Protein 5LJP (pdb70)

Solvent-accessible surface area: 7491 Å² total; per-residue (Å²): 125,104,0,0,0,0,13,0,25,103,88,25,88,1,44,62,0,0,87,64,0,63,85,56,11,19,92,104,30,1,39,43,39,40,4,51,153,13,112,15,83,40,0,73,108,15,93,52,0,0,0,0,0,9,25,88,104,62,14,92,10,1,73,47,0,84,37,10,59,82,93,0,74,120,5,88,0,102,70,12,38,0,0,1,0,0,7,14,34,12,75,48,116,33,88,38,1,1,2,0,0,2,34,0,13,100,35,0,42,129,73,23,6,133,12,10,0,90,32,45,33,119,54,25,178,45,112,79,8,122,0,57,70,155,48,97,0,0,0,0,0,0,0,52,79,72,30,66,121,72,5,78,103,23,0,102,59,0,1,64,50,0,76,87,72,6,61,99

Foldseek 3Di:
DAEEEEEEDDPCPQVVLVVLLCVLLPVVHYDYHHLLPDDLCVVVVYQEYEYEFEADDQADTRVSVVVRLVCPLVDANANHEYAYEYEAACVVRQAAGAQRRLVVCVSNVVSHYHQDAKAAPPPGHGDHYSQDDPRIGSHHYHYCPPPVVCSNVSSNVRSVRCCVVVVD

Organism: Nostoc sp. (strain ATCC 29151 / PCC 7119) (NCBI:txid1168)

InterPro domains:
  IPR001226 Flavodoxin, conserved site [PS00201] (7-23)
  IPR008254 Flavodoxin/nitric oxide synthase [PF00258] (7-160)
  IPR008254 Flavodoxin/nitric oxide synthase [PS50902] (5-165)
  IPR010086 Flavodoxin, long chain [PIRSF038996] (3-169)
  IPR010086 Flavodoxin, long chain [TIGR01752] (4-168)
  IPR029039 Flavoprotein-like superfamily [G3DSA:3.40.50.360] (2-170)
  IPR029039 Flavoprotein-like superfamily [SSF52218] (3-167)
  IPR050619 Flavodoxin [PTHR42809] (3-169)

GO terms:
  GO:0005515 protein binding (F, IPI)
  GO:0009055 electron transfer activity (F, IDA)
  GO:0022900 electron transport chain (P, IDA)
  GO:0010181 FMN binding (F, TAS)

Secondary structure (DSSP, 8-state):
--EEEEE--SSSHHHHHHHHHHHHH-TTTEEEEETTT--GGGGGG-SEEEEE--EETTTEEPHHHHHHHTTGGG---TT-EEEEEEE--TTTTTTSTTHHHHHHHHHHHHTTPEE---EE-TT---S--TTBSSSEESSEEE-TTT-GGGHHHHHHHHHHHH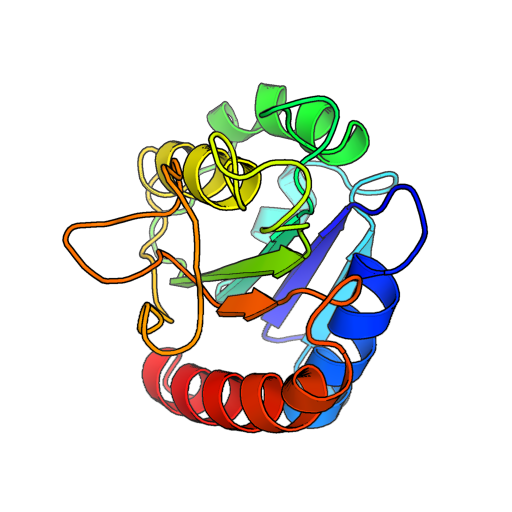HHHTT-

Sequence (168 aa):
KKIGLFYGTQTGKTESVAKIIRDEFGNDVVTLHDVSQAEVTDLNDYQYLIIGCPTWNAGELQSDWEGLYSKLDDVDFNGKLVAYFGTGDQAGYADNFQDAIGILEEKISSQRGGKTVGYWSTDGYKFNDSKALRNGKFVGLVLDEDNQSDLTDDRIKSWVAQLKSEFGL

Radius of gyration: 14.26 Å; Cα contacts (8 Å, |Δi|>4): 367; chains: 1; bounding box: 38×37×31 Å

Structure (mmCIF, N/CA/C/O backbone):
data_5LJP
#
_entry.id   5LJP
#
_cell.length_a   37.919
_cell.length_b   62.911
_cell.length_c   64.650
_cell.angle_alpha   90.00
_cell.angle_beta   90.00
_cell.angle_gamma   90.00
#
_symmetry.space_group_name_H-M   'P 21 21 21'
#
loop_
_entity.id
_entity.type
_entity.pdbx_description
1 polymer Flavodoxin
2 non-polymer 'FLAVIN MONONUCLEOTIDE'
3 water water
#
loop_
_atom_site.group_PDB
_atom_site.id
_atom_site.type_symbol
_atom_site.label_atom_id
_atom_site.label_alt_id
_atom_site.label_comp_id
_atom_site.label_asym_id
_atom_site.label_entity_id
_atom_site.label_seq_id
_atom_site.pdbx_PDB_ins_code
_atom_site.Cartn_x
_atom_site.Cartn_y
_atom_site.Cartn_z
_atom_site.occupancy
_atom_site.B_iso_or_equiv
_atom_site.auth_seq_id
_atom_site.auth_comp_id
_atom_site.auth_asym_id
_atom_site.auth_atom_id
_atom_site.pdbx_PDB_model_num
ATOM 1 N N . LYS A 1 2 ? 8.940 9.009 7.091 1.00 20.88 2 LYS A N 1
ATOM 2 C CA . LYS A 1 2 ? 8.428 8.341 5.848 1.00 16.68 2 LYS A CA 1
ATOM 3 C C . LYS A 1 2 ? 7.326 9.167 5.181 1.00 15.36 2 LYS A C 1
ATOM 4 O O . LYS A 1 2 ? 6.882 10.204 5.717 1.00 16.06 2 LYS A O 1
ATOM 10 N N . LYS A 1 3 ? 6.876 8.736 4.021 1.00 13.92 3 LYS A N 1
ATOM 11 C CA . LYS A 1 3 ? 5.953 9.538 3.272 1.00 14.66 3 LYS A CA 1
ATOM 12 C C . LYS A 1 3 ? 4.555 9.664 3.888 1.00 12.25 3 LYS A C 1
ATOM 13 O O . LYS A 1 3 ? 3.992 10.740 3.831 1.00 13.49 3 LYS A O 1
ATOM 19 N N . ILE A 1 4 ? 4.056 8.578 4.498 1.00 10.98 4 ILE A N 1
ATOM 20 C CA . ILE A 1 4 ? 2.700 8.572 5.064 1.00 10.64 4 ILE A CA 1
ATOM 21 C C . ILE A 1 4 ? 2.796 8.406 6.572 1.00 10.02 4 ILE A C 1
ATOM 22 O O . ILE A 1 4 ? 3.511 7.508 7.041 1.00 10.85 4 ILE A O 1
ATOM 27 N N . GLY A 1 5 ? 2.096 9.244 7.317 1.00 9.00 5 GLY A N 1
ATOM 28 C CA . GLY A 1 5 ? 2.004 9.130 8.759 1.00 9.01 5 GLY A CA 1
ATOM 29 C C . GLY A 1 5 ? 0.656 8.559 9.146 1.00 8.25 5 GLY A C 1
ATOM 30 O O . GLY A 1 5 ? -0.380 9.154 8.800 1.00 8.65 5 GLY A O 1
ATOM 31 N N . LEU A 1 6 ? 0.652 7.410 9.815 1.00 8.03 6 LEU A N 1
ATOM 32 C CA . LEU A 1 6 ? -0.592 6.744 10.241 1.00 7.62 6 LEU A CA 1
ATOM 33 C C . LEU A 1 6 ? -0.711 6.928 11.737 1.00 8.22 6 LEU A C 1
ATOM 34 O O . LEU A 1 6 ? 0.126 6.384 12.502 1.00 8.70 6 LEU A O 1
ATOM 39 N N . PHE A 1 7 ? -1.663 7.738 12.180 1.00 7.88 7 PHE A N 1
ATOM 40 C CA . PHE A 1 7 ? -1.888 8.101 13.585 1.00 7.86 7 PHE A CA 1
ATOM 41 C C . PHE A 1 7 ? -3.117 7.358 14.075 1.00 7.72 7 PHE A C 1
ATOM 42 O O . PHE A 1 7 ? -4.240 7.632 13.593 1.00 8.42 7 PHE A O 1
ATOM 50 N N . TYR A 1 8 ? -2.921 6.421 14.999 1.00 8.18 8 TYR A N 1
ATOM 51 C CA . TYR A 1 8 ? -4.031 5.611 15.473 1.00 8.11 8 TYR A CA 1
ATOM 52 C C . TYR A 1 8 ? -4.177 5.734 16.972 1.00 8.09 8 TYR A C 1
ATOM 53 O O . TYR A 1 8 ? -3.200 5.998 17.694 1.00 9.37 8 TYR A O 1
ATOM 62 N N . GLY A 1 9 ? -5.397 5.498 17.454 1.00 8.50 9 GLY A N 1
ATOM 63 C CA . GLY A 1 9 ? -5.679 5.255 18.856 1.00 8.84 9 GLY A CA 1
ATOM 64 C C . GLY A 1 9 ? -6.295 3.885 19.024 1.00 8.49 9 GLY A C 1
ATOM 65 O O . GLY A 1 9 ? -6.933 3.369 18.116 1.00 8.91 9 GLY A O 1
ATOM 66 N N . THR A 1 10 ? -6.125 3.295 20.210 1.00 8.46 10 THR A N 1
ATOM 67 C CA . THR A 1 10 ? -6.656 1.975 20.460 1.00 9.03 10 THR A CA 1
ATOM 68 C C . THR A 1 10 ? -6.904 1.820 21.950 1.00 8.73 10 THR A C 1
ATOM 69 O O . THR A 1 10 ? -6.075 2.196 22.764 1.00 9.95 10 THR A O 1
ATOM 73 N N . GLN A 1 11 ? -8.020 1.189 22.295 1.00 9.07 11 GLN A N 1
ATOM 74 C CA . GLN A 1 11 ? -8.332 0.799 23.680 1.00 9.61 11 GLN A CA 1
ATOM 75 C C . GLN A 1 11 ? -8.075 -0.648 23.920 1.00 10.25 11 GLN A C 1
ATOM 76 O O . GLN A 1 11 ? -7.511 -1.009 24.989 1.00 12.67 11 GLN A O 1
ATOM 82 N N . THR A 1 12 ? -8.521 -1.522 23.042 1.00 9.91 12 THR A N 1
ATOM 83 C CA . THR A 1 12 ? -8.407 -2.967 23.187 1.00 10.58 12 THR A CA 1
ATOM 84 C C . THR A 1 12 ? -7.523 -3.606 22.122 1.00 10.21 12 THR A C 1
ATOM 85 O O . THR A 1 12 ? -7.549 -4.820 21.978 1.00 11.92 12 THR A O 1
ATOM 89 N N . GLY A 1 13 ? -6.720 -2.816 21.386 1.00 9.96 13 GLY A N 1
ATOM 90 C CA . GLY A 1 13 ? -5.699 -3.307 20.508 1.00 10.14 13 GLY A CA 1
ATOM 91 C C . GLY A 1 13 ? -6.139 -3.577 19.068 1.00 9.86 13 GLY A C 1
ATOM 92 O O . GLY A 1 13 ? -5.281 -3.858 18.217 1.00 11.13 13 GLY A O 1
ATOM 93 N N . LYS A 1 14 ? -7.433 -3.535 18.759 1.00 9.42 14 LYS A N 1
ATOM 94 C CA . LYS A 1 14 ? -7.885 -3.994 17.444 1.00 10.12 14 LYS A CA 1
ATOM 95 C C . LYS A 1 14 ? -7.517 -3.020 16.345 1.00 9.18 14 LYS A C 1
ATOM 96 O O . LYS A 1 14 ? -7.081 -3.429 15.260 1.00 10.18 14 LYS A O 1
ATOM 102 N N . THR A 1 15 ? -7.634 -1.733 16.615 1.00 8.58 15 THR A N 1
ATOM 103 C CA . THR A 1 15 ? -7.282 -0.708 15.613 1.00 8.95 15 THR A CA 1
ATOM 104 C C . THR A 1 15 ? -5.778 -0.727 15.358 1.00 9.47 15 THR A C 1
ATOM 105 O O . THR A 1 15 ? -5.313 -0.490 14.240 1.00 9.66 15 THR A O 1
ATOM 109 N N . GLU A 1 16 ? -4.999 -0.977 16.414 1.00 9.04 16 GLU A N 1
ATOM 110 C CA . GLU A 1 16 ? -3.549 -1.120 16.258 1.00 10.00 16 GLU A CA 1
ATOM 111 C C . GLU A 1 16 ? -3.181 -2.309 15.383 1.00 10.07 16 GLU A C 1
ATOM 112 O O . GLU A 1 16 ? -2.296 -2.208 14.522 1.00 10.37 16 GLU A O 1
ATOM 118 N N . SER A 1 17 ? -3.829 -3.453 15.600 1.00 10.40 17 SER A N 1
ATOM 119 C CA . SER A 1 17 ? -3.549 -4.615 14.787 1.00 11.67 17 SER A CA 1
ATOM 120 C C . SER A 1 17 ? -3.837 -4.334 13.320 1.00 10.96 17 SER A C 1
ATOM 121 O O . SER A 1 17 ? -3.049 -4.675 12.422 1.00 12.10 17 SER A O 1
ATOM 124 N N . VAL A 1 18 ? -4.964 -3.680 13.051 1.00 10.68 18 VAL A N 1
ATOM 125 C CA . VAL A 1 18 ? -5.312 -3.279 11.660 1.00 11.08 18 VAL A CA 1
ATOM 126 C C . VAL A 1 18 ? -4.316 -2.297 11.102 1.00 9.82 18 VAL A C 1
ATOM 127 O O . VAL A 1 18 ? -3.973 -2.413 9.902 1.00 10.33 18 VAL A O 1
ATOM 131 N N . ALA A 1 19 ? -3.842 -1.373 11.915 1.00 9.32 19 ALA A N 1
ATOM 132 C CA . ALA A 1 19 ? -2.876 -0.403 11.438 1.00 9.83 19 ALA A CA 1
ATOM 133 C C . ALA A 1 19 ? -1.618 -1.068 10.940 1.00 9.39 19 ALA A C 1
ATOM 134 O O . ALA A 1 19 ? -1.015 -0.642 9.936 1.00 9.75 19 ALA A O 1
ATOM 136 N N . LYS A 1 20 ? -1.194 -2.159 11.600 1.00 10.00 20 LYS A N 1
ATOM 137 C CA . LYS A 1 20 ? 0.000 -2.892 11.152 1.00 10.59 20 LYS A CA 1
ATOM 138 C C . LYS A 1 20 ? -0.246 -3.630 9.837 1.00 11.10 20 LYS A C 1
ATOM 139 O O . LYS A 1 20 ? 0.680 -3.693 8.977 1.00 11.93 20 LYS A O 1
ATOM 145 N N . ILE A 1 21 ? -1.446 -4.132 9.629 1.00 11.08 21 ILE A N 1
ATOM 146 C CA . ILE A 1 21 ? -1.780 -4.749 8.365 1.00 12.24 21 ILE A CA 1
ATOM 147 C C . ILE A 1 21 ? -1.796 -3.708 7.248 1.00 10.84 21 ILE A C 1
ATOM 148 O O . ILE A 1 21 ? -1.276 -3.953 6.136 1.00 11.84 21 ILE A O 1
ATOM 153 N N . ILE A 1 22 ? -2.374 -2.534 7.496 1.00 10.29 22 ILE A N 1
ATOM 154 C CA . ILE A 1 22 ? -2.356 -1.454 6.527 1.00 10.01 22 ILE A CA 1
ATOM 155 C C . ILE A 1 22 ? -0.921 -1.046 6.198 1.00 10.16 22 ILE A C 1
ATOM 156 O O . ILE A 1 22 ? -0.572 -0.924 4.994 1.00 10.81 22 ILE A O 1
ATOM 161 N N . ARG A 1 23 ? -0.094 -0.855 7.206 1.00 9.96 23 ARG A N 1
ATOM 162 C CA . ARG A 1 23 ? 1.311 -0.561 6.993 1.00 10.60 23 ARG A CA 1
ATOM 163 C C . ARG A 1 23 ? 1.953 -1.563 6.062 1.00 11.32 23 ARG A C 1
ATOM 164 O O . ARG A 1 23 ? 2.664 -1.185 5.114 1.00 12.47 23 ARG A O 1
ATOM 172 N N . ASP A 1 24 ? 1.779 -2.834 6.327 1.00 11.59 24 ASP A N 1
ATOM 173 C CA . ASP A 1 24 ? 2.440 -3.864 5.516 1.00 13.07 24 ASP A CA 1
ATOM 174 C C . ASP A 1 24 ? 1.882 -3.946 4.117 1.00 12.95 24 ASP A C 1
ATOM 175 O O . ASP A 1 24 ? 2.637 -4.288 3.184 1.00 14.36 24 ASP A O 1
ATOM 180 N N . GLU A 1 25 ? 0.615 -3.632 3.914 1.00 12.68 25 GLU A N 1
ATOM 181 C CA . GLU A 1 25 ? 0.028 -3.605 2.580 1.00 13.35 25 GLU A CA 1
ATOM 182 C C . GLU A 1 25 ? 0.556 -2.453 1.758 1.00 12.13 25 GLU A C 1
ATOM 183 O O . GLU A 1 25 ? 0.728 -2.580 0.526 1.00 13.23 25 GLU A O 1
ATOM 189 N N . PHE A 1 26 ? 0.823 -1.301 2.363 1.00 12.57 26 PHE A N 1
ATOM 190 C CA . PHE A 1 26 ? 1.511 -0.224 1.644 1.00 13.17 26 PHE A CA 1
ATOM 191 C C . PHE A 1 26 ? 2.927 -0.609 1.293 1.00 14.68 26 PHE A C 1
ATOM 192 O O . PHE A 1 26 ? 3.420 -0.241 0.236 1.00 17.38 26 PHE A O 1
ATOM 200 N N . GLY A 1 27 ? 3.574 -1.310 2.207 1.00 17.61 27 GLY A N 1
ATOM 201 C CA . GLY A 1 27 ? 4.984 -1.580 2.242 1.00 21.01 27 GLY A CA 1
ATOM 202 C C . GLY A 1 27 ? 5.428 -0.809 3.484 1.00 24.45 27 GLY A C 1
ATOM 203 O O . GLY A 1 27 ? 5.133 0.395 3.613 1.00 26.07 27 GLY A O 1
ATOM 204 N N . ASN A 1 28 ? 6.121 -1.483 4.403 1.00 27.43 28 ASN A N 1
ATOM 205 C CA . ASN A 1 28 ? 6.699 -0.804 5.601 1.00 29.74 28 ASN A CA 1
ATOM 206 C C . ASN A 1 28 ? 7.529 0.453 5.275 1.00 29.18 28 ASN A C 1
ATOM 207 O O . ASN A 1 28 ? 7.480 1.412 6.055 1.00 30.48 28 ASN A O 1
ATOM 212 N N . ASP A 1 29 ? 8.264 0.430 4.142 1.00 27.42 29 ASP A N 1
ATOM 213 C CA . ASP A 1 29 ? 8.999 1.606 3.580 1.00 26.99 29 ASP A CA 1
ATOM 214 C C . ASP A 1 29 ? 8.239 2.951 3.421 1.00 21.92 29 ASP A C 1
ATOM 215 O O . ASP A 1 29 ? 8.856 3.992 3.388 1.00 24.67 29 ASP A O 1
ATOM 220 N N . VAL A 1 30 ? 6.908 2.909 3.303 1.00 15.31 30 VAL A N 1
ATOM 221 C CA . VAL A 1 30 ? 6.084 4.070 2.993 1.00 15.15 30 VAL A CA 1
ATOM 222 C C . VAL A 1 30 ? 5.388 4.676 4.241 1.00 12.48 30 VAL A C 1
ATOM 223 O O . VAL A 1 30 ? 5.152 5.868 4.262 1.00 13.22 30 VAL A O 1
ATOM 227 N N . VAL A 1 31 ? 5.072 3.864 5.248 1.00 12.13 31 VAL A N 1
ATOM 228 C CA . VAL A 1 31 ? 4.218 4.309 6.371 1.00 10.42 31 VAL A CA 1
ATOM 229 C C . VAL A 1 31 ? 4.954 4.268 7.688 1.00 10.75 31 VAL A C 1
ATOM 230 O O . VAL A 1 31 ? 5.568 3.248 8.016 1.00 11.94 31 VAL A O 1
ATOM 234 N N . THR A 1 32 ? 4.860 5.347 8.459 1.00 9.75 32 THR A N 1
ATOM 235 C CA . THR A 1 32 ? 5.289 5.365 9.872 1.00 9.84 32 THR A CA 1
ATOM 236 C C . THR A 1 32 ? 4.038 5.363 10.748 1.00 9.24 32 THR A C 1
ATOM 237 O O . THR A 1 32 ? 3.150 6.231 10.546 1.00 10.05 32 THR A O 1
ATOM 241 N N . LEU A 1 33 ? 3.994 4.473 11.719 1.00 8.92 33 LEU A N 1
ATOM 242 C CA . LEU A 1 33 ? 2.906 4.369 12.678 1.00 9.03 33 LEU A CA 1
ATOM 243 C C . LEU A 1 33 ? 3.166 5.239 13.879 1.00 9.17 33 LEU A C 1
ATOM 244 O O . LEU A 1 33 ? 4.316 5.296 14.400 1.00 10.58 33 LEU A O 1
ATOM 249 N N . HIS A 1 34 ? 2.120 5.870 14.388 1.00 9.06 34 HIS A N 1
ATOM 250 C CA . HIS A 1 34 ? 2.171 6.697 15.606 1.00 9.93 34 HIS A CA 1
ATOM 251 C C . HIS A 1 34 ? 0.957 6.361 16.444 1.00 9.76 34 HIS A C 1
ATOM 252 O O . HIS A 1 34 ? -0.195 6.543 15.987 1.00 10.54 34 HIS A O 1
ATOM 259 N N . ASP A 1 35 ? 1.163 5.876 17.669 1.00 9.96 35 ASP A N 1
ATOM 260 C CA . ASP A 1 35 ? 0.072 5.737 18.636 1.00 10.38 35 ASP A CA 1
ATOM 261 C C . ASP A 1 35 ? -0.172 7.099 19.235 1.00 10.23 35 ASP A C 1
ATOM 262 O O . ASP A 1 35 ? 0.740 7.713 19.841 1.00 11.55 35 ASP A O 1
ATOM 267 N N . VAL A 1 36 ? -1.398 7.605 19.129 1.00 9.73 36 VAL A N 1
ATOM 268 C CA . VAL A 1 36 ? -1.658 8.957 19.578 1.00 10.45 36 VAL A CA 1
ATOM 269 C C . VAL A 1 36 ? -1.600 9.129 21.084 1.00 11.62 36 VAL A C 1
ATOM 270 O O . VAL A 1 36 ? -1.575 10.276 21.543 1.00 13.87 36 VAL A O 1
ATOM 274 N N . SER A 1 37 ? -1.582 8.053 21.843 1.00 10.64 37 SER A N 1
ATOM 275 C CA . SER A 1 37 ? -1.266 8.183 23.283 1.00 12.65 37 SER A CA 1
ATOM 276 C C . SER A 1 37 ? 0.108 8.764 23.546 1.00 13.44 37 SER A C 1
ATOM 277 O O . SER A 1 37 ? 0.349 9.293 24.656 1.00 17.05 37 SER A O 1
ATOM 280 N N . GLN A 1 38 ? 0.986 8.702 22.574 1.00 13.71 38 GLN A N 1
ATOM 281 C CA . GLN A 1 38 ? 2.373 9.186 22.709 1.00 16.84 38 GLN A CA 1
ATOM 282 C C . GLN A 1 38 ? 2.662 10.346 21.785 1.00 17.28 38 GLN A C 1
ATOM 283 O O . GLN A 1 38 ? 3.768 10.909 21.840 1.00 21.51 38 GLN A O 1
ATOM 289 N N . ALA A 1 39 ? 1.711 10.787 20.978 1.00 16.27 39 ALA A N 1
ATOM 290 C CA . ALA A 1 39 ? 1.947 11.834 19.994 1.00 17.42 39 ALA A CA 1
ATOM 291 C C . ALA A 1 39 ? 1.609 13.201 20.528 1.00 20.15 39 ALA A C 1
ATOM 292 O O . ALA A 1 39 ? 0.794 13.386 21.448 1.00 21.70 39 ALA A O 1
ATOM 294 N N . GLU A 1 40 ? 2.246 14.178 19.898 1.00 22.48 40 GLU A N 1
ATOM 295 C CA . GLU A 1 40 ? 1.926 15.574 20.051 1.00 25.06 40 GLU A CA 1
ATOM 296 C C . GLU A 1 40 ? 1.265 15.968 18.756 1.00 23.36 40 GLU A C 1
ATOM 297 O O . GLU A 1 40 ? 1.569 15.436 17.685 1.00 20.13 40 GLU A O 1
ATOM 303 N N . VAL A 1 41 ? 0.391 16.947 18.830 1.00 24.80 41 VAL A N 1
ATOM 304 C CA . VAL A 1 41 ? -0.375 17.343 17.672 1.00 24.59 41 VAL A CA 1
ATOM 305 C C . VAL A 1 41 ? 0.534 17.846 16.526 1.00 23.34 41 VAL A C 1
ATOM 306 O O . VAL A 1 41 ? 0.248 17.643 15.343 1.00 21.34 41 VAL A O 1
ATOM 310 N N . THR A 1 42 ? 1.654 18.455 16.874 1.00 20.54 42 THR A N 1
ATOM 311 C CA . THR A 1 42 ? 2.609 18.923 15.893 1.00 21.80 42 THR A CA 1
ATOM 312 C C . THR A 1 42 ? 3.311 17.815 15.116 1.00 18.84 42 THR A C 1
ATOM 313 O O . THR A 1 42 ? 3.906 18.085 14.073 1.00 19.02 42 THR A O 1
ATOM 317 N N . ASP A 1 43 ? 3.271 16.571 15.604 1.00 16.62 43 ASP A N 1
ATOM 318 C CA . ASP A 1 43 ? 3.791 15.446 14.834 1.00 16.17 43 ASP A CA 1
ATOM 319 C C . ASP A 1 43 ? 3.056 15.280 13.488 1.00 14.65 43 ASP A C 1
ATOM 320 O O . ASP A 1 43 ? 3.614 14.755 12.527 1.00 15.57 43 ASP A O 1
ATOM 325 N N . LEU A 1 44 ? 1.819 15.744 13.421 1.00 14.35 44 LEU A N 1
ATOM 326 C CA . LEU A 1 44 ? 1.049 15.698 12.171 1.00 15.56 44 LEU A CA 1
ATOM 327 C C . LEU A 1 44 ? 1.671 16.585 11.094 1.00 17.68 44 LEU A C 1
ATOM 328 O O . LEU A 1 44 ? 1.464 16.356 9.900 1.00 17.16 44 LEU A O 1
ATOM 333 N N . ASN A 1 45 ? 2.448 17.584 11.497 1.00 17.56 45 ASN A N 1
ATOM 334 C CA . ASN A 1 45 ? 3.075 18.512 10.551 1.00 19.31 45 ASN A CA 1
ATOM 335 C C . ASN A 1 45 ? 4.112 17.850 9.679 1.00 19.67 45 ASN A C 1
ATOM 336 O O . ASN A 1 45 ? 4.432 18.376 8.611 1.00 22.30 45 ASN A O 1
ATOM 341 N N . ASP A 1 46 ? 4.633 16.708 10.128 1.00 19.12 46 ASP A N 1
ATOM 342 C CA . ASP A 1 46 ? 5.770 16.059 9.470 1.00 19.40 46 ASP A CA 1
ATOM 343 C C . ASP A 1 46 ? 5.395 15.314 8.202 1.00 16.58 46 ASP A C 1
ATOM 344 O O . ASP A 1 46 ? 6.277 14.740 7.558 1.00 17.85 46 ASP A O 1
ATOM 349 N N . TYR A 1 47 ? 4.104 15.311 7.821 1.00 14.48 47 TYR A N 1
ATOM 350 C CA . TYR A 1 47 ? 3.621 14.508 6.723 1.00 13.30 47 TYR A CA 1
ATOM 351 C C . TYR A 1 47 ? 2.706 15.291 5.816 1.00 14.40 47 TYR A C 1
ATOM 352 O O . TYR A 1 47 ? 1.950 16.129 6.312 1.00 15.82 47 TYR A O 1
ATOM 361 N N . GLN A 1 48 ? 2.774 15.018 4.536 1.00 13.31 48 GLN A N 1
ATOM 362 C CA . GLN A 1 48 ? 1.803 15.550 3.562 1.00 14.01 48 GLN A CA 1
ATOM 363 C C . GLN A 1 48 ? 0.655 14.578 3.229 1.00 11.91 48 GLN A C 1
ATOM 364 O O . GLN A 1 48 ? -0.321 14.994 2.598 1.00 12.35 48 GLN A O 1
ATOM 370 N N . TYR A 1 49 ? 0.794 13.327 3.673 1.00 11.10 49 TYR A N 1
ATOM 371 C CA . TYR A 1 49 ? -0.173 12.269 3.503 1.00 10.48 49 TYR A CA 1
ATOM 372 C C . TYR A 1 49 ? -0.387 11.632 4.869 1.00 9.38 49 TYR A C 1
ATOM 373 O O . TYR A 1 49 ? 0.599 11.236 5.521 1.00 10.03 49 TYR A O 1
ATOM 382 N N . LEU A 1 50 ? -1.627 11.633 5.345 1.00 8.53 50 LEU A N 1
ATOM 383 C CA . LEU A 1 50 ? -1.987 11.155 6.663 1.00 8.06 50 LEU A CA 1
ATOM 384 C C . LEU A 1 50 ? -3.048 10.078 6.574 1.00 7.36 50 LEU A C 1
ATOM 385 O O . LEU A 1 50 ? -3.941 10.170 5.743 1.00 8.10 50 LEU A O 1
ATOM 390 N N . ILE A 1 51 ? -2.932 9.098 7.480 1.00 7.38 51 ILE A N 1
ATOM 391 C CA . ILE A 1 51 ? -3.996 8.127 7.687 1.00 7.35 51 ILE A CA 1
ATOM 392 C C . ILE A 1 51 ? -4.357 8.202 9.162 1.00 7.28 51 ILE A C 1
ATOM 393 O O . ILE A 1 51 ? -3.484 8.078 10.026 1.00 8.18 51 ILE A O 1
ATOM 398 N N . ILE A 1 52 ? -5.640 8.395 9.433 1.00 7.34 52 ILE A N 1
ATOM 399 C CA . ILE A 1 52 ? -6.157 8.603 10.785 1.00 7.72 52 ILE A CA 1
ATOM 400 C C . ILE A 1 52 ? -6.972 7.364 11.167 1.00 7.29 52 ILE A C 1
ATOM 401 O O . ILE A 1 52 ? -7.983 7.079 10.502 1.00 7.88 52 ILE A O 1
ATOM 406 N N . GLY A 1 53 ? -6.548 6.651 12.217 1.00 7.37 53 GLY A N 1
ATOM 407 C CA . GLY A 1 53 ? -7.230 5.435 12.648 1.00 7.43 53 GLY A CA 1
ATOM 408 C C . GLY A 1 53 ? -7.867 5.638 14.005 1.00 6.90 53 GLY A C 1
ATOM 409 O O . GLY A 1 53 ? -7.165 6.009 14.961 1.00 7.52 53 GLY A O 1
ATOM 410 N N . CYS A 1 54 ? -9.158 5.362 14.142 1.00 7.32 54 CYS A N 1
ATOM 411 C CA . CYS A 1 54 ? -9.791 5.501 15.451 1.00 7.47 54 CYS A CA 1
ATOM 412 C C . CYS A 1 54 ? -11.060 4.671 15.615 1.00 7.58 54 CYS A C 1
ATOM 413 O O . CYS A 1 54 ? -11.981 4.766 14.804 1.00 8.62 54 CYS A O 1
ATOM 416 N N . PRO A 1 55 ? -11.111 3.867 16.675 1.00 7.81 55 PRO A N 1
ATOM 417 C CA . PRO A 1 55 ? -12.346 3.138 17.001 1.00 8.23 55 PRO A CA 1
ATOM 418 C C . PRO A 1 55 ? -13.282 4.058 17.739 1.00 8.10 55 PRO A C 1
ATOM 419 O O . PRO A 1 55 ? -12.880 5.029 18.381 1.00 8.90 55 PRO A O 1
ATOM 423 N N . THR A 1 56 ? -14.582 3.729 17.659 1.00 8.32 56 THR A N 1
ATOM 424 C CA . THR A 1 56 ? -15.612 4.423 18.420 1.00 8.63 56 THR A CA 1
ATOM 425 C C . THR A 1 56 ? -15.904 3.678 19.712 1.00 8.39 56 THR A C 1
ATOM 426 O O . THR A 1 56 ? -15.996 2.461 19.713 1.00 9.07 56 THR A O 1
ATOM 430 N N . TRP A 1 57 ? -16.027 4.432 20.792 1.00 8.49 57 TRP A N 1
ATOM 431 C CA . TRP A 1 57 ? -16.215 3.837 22.106 1.00 8.74 57 TRP A CA 1
ATOM 432 C C . TRP A 1 57 ? -17.379 4.509 22.800 1.00 9.31 57 TRP A C 1
ATOM 433 O O . TRP A 1 57 ? -17.761 5.637 22.562 1.00 10.15 57 TRP A O 1
ATOM 444 N N . ASN A 1 58 ? -17.920 3.785 23.773 1.00 10.60 58 ASN A N 1
ATOM 445 C CA . ASN A 1 58 ? -18.896 4.322 24.727 1.00 11.52 58 ASN A CA 1
ATOM 446 C C . ASN A 1 58 ? -20.081 4.979 24.013 1.00 12.23 58 ASN A C 1
ATOM 447 O O . ASN A 1 58 ? -20.542 6.046 24.429 1.00 14.24 58 ASN A O 1
ATOM 452 N N . ALA A 1 59 ? -20.599 4.356 22.968 1.00 11.87 59 ALA A 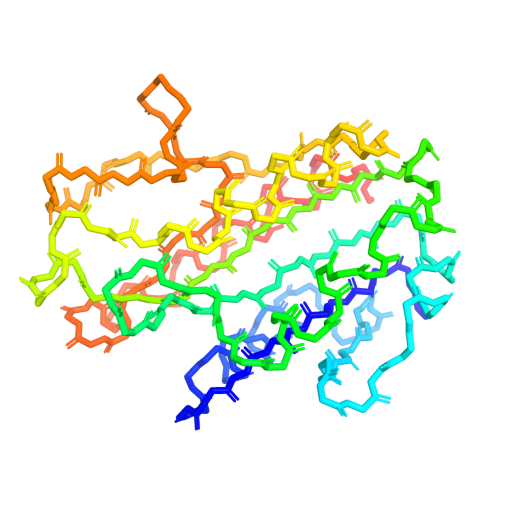N 1
ATOM 453 C CA . ALA A 1 59 ? -21.775 4.858 22.263 1.00 12.29 59 ALA A CA 1
ATOM 454 C C . ALA A 1 59 ? -21.550 6.236 21.672 1.00 11.79 59 ALA A C 1
ATOM 455 O O . ALA A 1 59 ? -22.221 7.244 21.996 1.00 14.35 59 ALA A O 1
ATOM 457 N N . GLY A 1 60 ? -20.595 6.305 20.748 1.00 10.82 60 GLY A N 1
ATOM 458 C CA . GLY A 1 60 ? -20.440 7.487 19.932 1.00 11.31 60 GLY A CA 1
ATOM 459 C C . GLY A 1 60 ? -19.299 8.407 20.313 1.00 10.91 60 GLY A C 1
ATOM 460 O O . GLY A 1 60 ? -19.233 9.533 19.785 1.00 12.81 60 GLY A O 1
ATOM 461 N N . GLU A 1 61 ? -18.413 7.999 21.192 1.00 10.80 61 GLU A N 1
ATOM 462 C CA . GLU A 1 61 ? -17.247 8.821 21.594 1.00 11.09 61 GLU A CA 1
ATOM 463 C C . GLU A 1 61 ? -15.988 8.45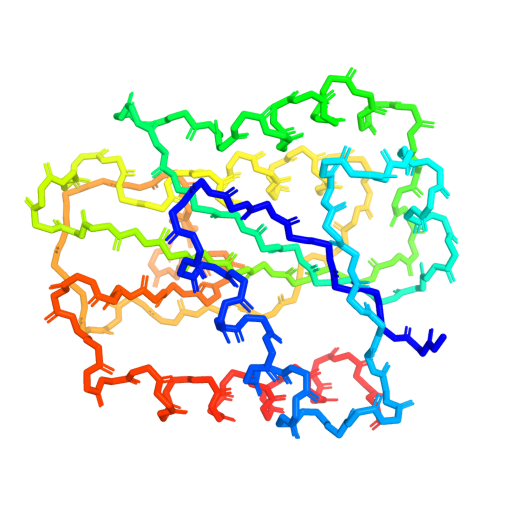2 20.838 1.00 9.34 61 GLU A C 1
ATOM 464 O O . GLU A 1 61 ? -15.804 7.308 20.389 1.00 10.12 61 GLU A O 1
ATOM 470 N N . LEU A 1 62 ? -15.078 9.404 20.772 1.00 10.00 62 LEU A N 1
ATOM 471 C CA . LEU A 1 62 ? -13.722 9.095 20.325 1.00 10.25 62 LEU A CA 1
ATOM 472 C C . LEU A 1 62 ? -13.042 8.200 21.344 1.00 9.58 62 LEU A C 1
ATOM 473 O O . LEU A 1 62 ? -13.200 8.356 22.572 1.00 10.53 62 LEU A O 1
ATOM 478 N N . GLN A 1 63 ? -12.196 7.308 20.868 1.00 9.39 63 GLN A N 1
ATOM 479 C CA . GLN A 1 63 ? -11.255 6.611 21.716 1.00 9.10 63 GLN A CA 1
ATOM 480 C C . GLN A 1 63 ? -10.478 7.681 22.513 1.00 9.29 63 GLN A C 1
ATOM 481 O O . GLN A 1 63 ? -10.160 8.752 22.008 1.00 9.81 63 GLN A O 1
ATOM 487 N N . SER A 1 64 ? -10.168 7.397 23.795 1.00 10.11 64 SER A N 1
ATOM 488 C CA . SER A 1 64 ? -9.756 8.457 24.708 1.00 11.30 64 SER A CA 1
ATOM 489 C C . SER A 1 64 ? -8.444 9.145 24.348 1.00 10.95 64 SER A C 1
ATOM 490 O O . SER A 1 64 ? -8.281 10.333 24.599 1.00 11.82 64 SER A O 1
ATOM 493 N N . ASP A 1 65 ? -7.498 8.443 23.753 1.00 10.69 65 ASP A N 1
ATOM 494 C CA . ASP A 1 65 ? -6.278 9.087 23.325 1.00 11.19 65 ASP A CA 1
ATOM 495 C C . ASP A 1 65 ? -6.502 10.030 22.148 1.00 11.06 65 ASP A C 1
ATOM 496 O O . ASP A 1 65 ? -5.934 11.110 22.110 1.00 12.32 65 ASP A O 1
ATOM 501 N N . TRP A 1 66 ? -7.391 9.663 21.229 1.00 9.98 66 TRP A N 1
ATOM 502 C CA . TRP A 1 66 ? -7.785 10.594 20.184 1.00 10.73 66 TRP A CA 1
ATOM 503 C C . TRP A 1 66 ? -8.589 11.757 20.769 1.00 11.20 66 TRP A C 1
ATOM 504 O O . TRP A 1 66 ? -8.440 12.908 20.292 1.00 12.42 66 TRP A O 1
ATOM 515 N N . GLU A 1 67 ? -9.409 11.525 21.788 1.00 11.22 67 GLU A N 1
ATOM 516 C CA . GLU A 1 67 ? -10.115 12.626 22.413 1.00 13.30 67 GLU A CA 1
ATOM 517 C C . GLU A 1 67 ? -9.132 13.669 22.920 1.00 13.83 67 GLU A C 1
ATOM 518 O O . GLU A 1 67 ? -9.374 14.884 22.754 1.00 15.92 67 GLU A O 1
ATOM 524 N N . GLY A 1 68 ? -8.039 13.232 23.521 1.00 14.25 68 GLY A N 1
ATOM 525 C CA . GLY A 1 68 ? -6.992 14.180 23.959 1.00 16.11 68 GLY A CA 1
ATOM 526 C C . GLY A 1 68 ? -6.426 15.028 22.849 1.00 17.47 68 GLY A C 1
ATOM 527 O O . GLY A 1 68 ? -6.277 16.268 22.947 1.00 21.09 68 GLY A O 1
ATOM 528 N N . LEU A 1 69 ? -6.108 14.401 21.746 1.00 15.22 69 LEU A N 1
ATOM 529 C CA . LEU A 1 69 ? -5.552 15.163 20.632 1.00 17.31 69 LEU A CA 1
ATOM 530 C C . LEU A 1 69 ? -6.575 16.023 19.919 1.00 16.84 69 LEU A C 1
ATOM 531 O O . LEU A 1 69 ? -6.231 17.094 19.374 1.00 15.41 69 LEU A O 1
ATOM 536 N N . TYR A 1 70 ? -7.829 15.572 19.889 1.00 18.08 70 TYR A N 1
ATOM 537 C CA . TYR A 1 70 ? -8.902 16.302 19.210 1.00 16.22 70 TYR A CA 1
ATOM 538 C C . TYR A 1 70 ? -8.970 17.733 19.652 1.00 16.33 70 TYR A C 1
ATOM 539 O O . TYR A 1 70 ? -9.131 18.647 18.818 1.00 15.24 70 TYR A O 1
ATOM 548 N N . SER A 1 71 ? -8.816 17.927 20.957 1.00 18.68 71 SER A N 1
ATOM 549 C CA . SER A 1 71 ? -8.894 19.228 21.516 1.00 21.00 71 SER A CA 1
ATOM 550 C C . SER A 1 71 ? -7.791 20.205 21.102 1.00 20.52 71 SER A C 1
ATOM 551 O O . SER A 1 71 ? -7.929 21.388 21.400 1.00 24.11 71 SER A O 1
ATOM 554 N N . LYS A 1 72 ? -6.703 19.714 20.484 1.00 16.90 72 LYS A N 1
ATOM 555 C CA . LYS A 1 72 ? -5.576 20.488 19.979 1.00 17.74 72 LYS A CA 1
ATOM 556 C C . LYS A 1 72 ? -5.536 20.563 18.448 1.00 14.95 72 LYS A C 1
ATOM 557 O O . LYS A 1 72 ? -4.652 21.226 17.880 1.00 15.28 72 LYS A O 1
ATOM 563 N N . LEU A 1 73 ? -6.455 19.884 17.742 1.00 14.10 73 LEU A N 1
ATOM 564 C CA . LEU A 1 73 ? -6.414 19.903 16.279 1.00 13.40 73 LEU A CA 1
ATOM 565 C C . LEU A 1 73 ? -6.672 21.290 15.713 1.00 13.83 73 LEU A C 1
ATOM 566 O O . LEU A 1 73 ? -6.260 21.575 14.598 1.00 14.21 73 LEU A O 1
ATOM 571 N N . ASP A 1 74 ? -7.332 22.150 16.494 1.00 15.07 74 ASP A N 1
ATOM 572 C CA . ASP A 1 74 ? -7.528 23.528 16.034 1.00 16.54 74 ASP A CA 1
ATOM 573 C C . ASP A 1 74 ? -6.210 24.324 15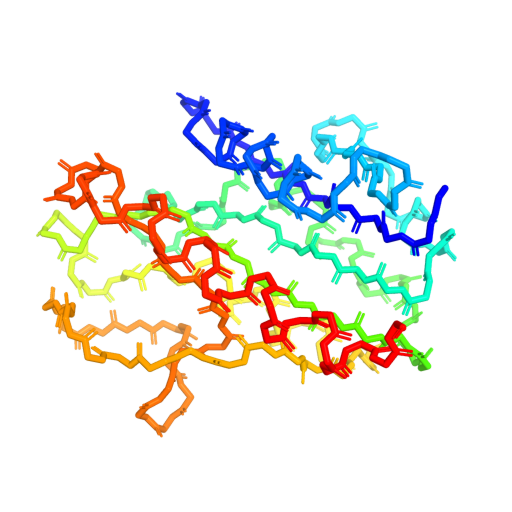.981 1.00 15.71 74 ASP A C 1
ATOM 574 O O . ASP A 1 74 ? -6.222 25.454 15.437 1.00 17.76 74 ASP A O 1
ATOM 579 N N . ASP A 1 75 ? -5.141 23.801 16.546 1.00 14.22 75 ASP A N 1
ATOM 580 C CA . ASP A 1 75 ? -3.820 24.437 16.510 1.00 16.52 75 ASP A CA 1
ATOM 581 C C . ASP A 1 75 ? -2.947 24.061 15.291 1.00 17.70 75 ASP A C 1
ATOM 582 O O . ASP A 1 75 ? -1.797 24.544 15.182 1.00 18.39 75 ASP A O 1
ATOM 587 N N . VAL A 1 76 ? -3.461 23.198 14.406 1.00 17.17 76 VAL A N 1
ATOM 588 C CA . VAL A 1 76 ? -2.749 22.626 13.250 1.00 17.66 76 VAL A CA 1
ATOM 589 C C . VAL A 1 76 ? -3.450 23.004 11.962 1.00 16.54 76 VAL A C 1
ATOM 590 O O . VAL A 1 76 ? -4.660 23.087 11.913 1.00 17.20 76 VAL A O 1
ATOM 594 N N . ASP A 1 77 ? -2.664 23.237 10.914 1.00 15.28 77 ASP A N 1
ATOM 595 C CA . ASP A 1 77 ? -3.171 23.601 9.592 1.00 16.18 77 ASP A CA 1
ATOM 596 C C . ASP A 1 77 ? -2.960 22.401 8.679 1.00 14.70 77 ASP A C 1
ATOM 597 O O . ASP A 1 77 ? -1.814 21.995 8.486 1.00 16.88 77 ASP A O 1
ATOM 602 N N . PHE A 1 78 ? -4.061 21.852 8.149 1.00 12.59 78 PHE A N 1
ATOM 603 C CA . PHE A 1 78 ? -3.981 20.682 7.266 1.00 11.55 78 PHE A CA 1
ATOM 604 C C . PHE A 1 78 ? -4.078 21.033 5.792 1.00 11.71 78 PHE A C 1
ATOM 605 O O . PHE A 1 78 ? -4.130 20.155 4.952 1.00 12.15 78 PHE A O 1
ATOM 613 N N . ASN A 1 79 ? -4.051 22.329 5.435 1.00 12.36 79 ASN A N 1
ATOM 614 C CA . ASN A 1 79 ? -4.012 22.693 4.040 1.00 12.17 79 ASN A CA 1
ATOM 615 C C . ASN A 1 79 ? -2.831 22.092 3.361 1.00 11.91 79 ASN A C 1
ATOM 616 O O . ASN A 1 79 ? -1.750 22.052 3.892 1.00 13.42 79 ASN A O 1
ATOM 621 N N . GLY A 1 80 ? -3.072 21.618 2.156 1.00 12.19 80 GLY A N 1
ATOM 622 C CA . GLY A 1 80 ? -2.107 20.987 1.358 1.00 13.54 80 GLY A CA 1
ATOM 623 C C . GLY A 1 80 ? -1.965 19.499 1.602 1.00 13.46 80 GLY A C 1
ATOM 624 O O . GLY A 1 80 ? -1.294 18.848 0.828 1.00 17.69 80 GLY A O 1
ATOM 625 N N . LYS A 1 81 ? -2.582 18.954 2.661 1.00 10.84 81 LYS A N 1
ATOM 626 C CA . LYS A 1 81 ? -2.436 17.535 3.000 1.00 10.22 81 LYS A CA 1
ATOM 627 C C . LYS A 1 81 ? -3.629 16.738 2.499 1.00 9.42 81 LYS A C 1
ATOM 628 O O . LYS A 1 81 ? -4.763 17.208 2.472 1.00 10.62 81 LYS A O 1
ATOM 634 N N . LEU A 1 82 ? -3.326 15.480 2.172 1.00 8.92 82 LEU A N 1
ATOM 635 C CA . LEU A 1 82 ? -4.357 14.495 1.856 1.00 8.68 82 LEU A CA 1
ATOM 636 C C . LEU A 1 82 ? -4.510 13.562 3.051 1.00 7.99 82 LEU A C 1
ATOM 637 O O . LEU A 1 82 ? -3.491 13.134 3.605 1.00 8.52 82 LEU A O 1
ATOM 642 N N . VAL A 1 83 ? -5.743 13.306 3.447 1.00 7.47 83 VAL A N 1
ATOM 643 C CA . VAL A 1 83 ? -6.019 12.586 4.680 1.00 7.63 83 VAL A CA 1
ATOM 644 C C . VAL A 1 83 ? -7.026 11.492 4.417 1.00 6.86 83 VAL A C 1
ATOM 645 O O . VAL A 1 83 ? -8.085 11.732 3.834 1.00 8.06 83 VAL A O 1
ATOM 649 N N . ALA A 1 84 ? -6.699 10.277 4.879 1.00 7.16 84 ALA A N 1
ATOM 650 C CA . ALA A 1 84 ? -7.613 9.116 4.821 1.00 7.49 84 ALA A CA 1
ATOM 651 C C . ALA A 1 84 ? -7.904 8.668 6.248 1.00 7.29 84 ALA A C 1
ATOM 652 O O . ALA A 1 84 ? -7.133 8.952 7.169 1.00 7.88 84 ALA A O 1
ATOM 654 N N . TYR A 1 85 ? -9.005 7.953 6.404 1.00 6.88 85 TYR A N 1
ATOM 655 C CA . TYR A 1 85 ? -9.533 7.589 7.708 1.00 7.15 85 TYR A CA 1
ATOM 656 C C . TYR A 1 85 ? -9.896 6.134 7.739 1.00 6.84 85 TYR A C 1
ATOM 657 O O . TYR A 1 85 ? -10.484 5.626 6.785 1.00 7.77 85 TYR A O 1
ATOM 666 N N . PHE A 1 86 ? -9.622 5.463 8.853 1.00 7.22 86 PHE A N 1
ATOM 667 C CA . PHE A 1 86 ? -10.159 4.104 9.064 1.00 7.39 86 PHE A CA 1
ATOM 668 C C . PHE A 1 86 ? -10.526 3.941 10.488 1.00 7.71 86 PHE A C 1
ATOM 669 O O . PHE A 1 86 ? -9.994 4.536 11.390 1.00 7.59 86 PHE A O 1
ATOM 677 N N . GLY A 1 87 ? -11.486 3.053 10.721 1.00 8.97 87 GLY A N 1
ATOM 678 C CA . GLY A 1 87 ? -11.878 2.718 12.089 1.00 10.90 87 GLY A CA 1
ATOM 679 C C . GLY A 1 87 ? -12.261 1.292 12.224 1.00 10.14 87 GLY A C 1
ATOM 680 O O . GLY A 1 87 ? -12.621 0.644 11.255 1.00 10.35 87 GLY A O 1
ATOM 681 N N . THR A 1 88 ? -12.189 0.796 13.466 1.00 11.11 88 THR A N 1
ATOM 682 C CA . THR A 1 88 ? -12.861 -0.438 13.825 1.00 10.66 88 THR A CA 1
ATOM 683 C C . THR A 1 88 ? -14.047 -0.067 14.732 1.00 9.72 88 THR A C 1
ATOM 684 O O . THR A 1 88 ? -14.083 0.995 15.350 1.00 10.32 88 THR A O 1
ATOM 688 N N . GLY A 1 89 ? -15.072 -0.926 14.717 1.00 9.16 89 GLY A N 1
ATOM 689 C CA . GLY A 1 89 ? -16.325 -0.664 15.418 1.00 8.93 89 GLY A CA 1
ATOM 690 C C . GLY A 1 89 ? -17.169 -1.910 15.412 1.00 8.86 89 GLY A C 1
ATOM 691 O O . GLY A 1 89 ? -16.807 -2.917 14.857 1.00 10.51 89 GLY A O 1
ATOM 692 N N . ASP A 1 90 ? -18.349 -1.784 15.996 1.00 9.07 90 ASP A N 1
ATOM 693 C CA . ASP A 1 90 ? -19.271 -2.937 16.180 1.00 9.76 90 ASP A CA 1
ATOM 694 C C . ASP A 1 90 ? -20.653 -2.530 15.695 1.00 9.63 90 ASP A C 1
ATOM 695 O O . ASP A 1 90 ? -21.389 -1.833 16.393 1.00 9.84 90 ASP A O 1
ATOM 700 N N . GLN A 1 91 ? -20.989 -2.958 14.502 1.00 9.38 91 GLN A N 1
ATOM 701 C CA . GLN A 1 91 ? -22.242 -2.526 13.881 1.00 10.39 91 GLN A CA 1
ATOM 702 C C . GLN A 1 91 ? -23.460 -3.160 14.539 1.00 10.69 91 GLN A C 1
ATOM 703 O O . GLN A 1 91 ? -24.569 -2.649 14.370 1.00 12.99 91 GLN A O 1
ATOM 709 N N . ALA A 1 92 ? -23.269 -4.300 15.193 1.00 10.65 92 ALA A N 1
ATOM 710 C CA . ALA A 1 92 ? -24.374 -5.031 15.871 1.00 12.21 92 ALA A CA 1
ATOM 711 C C . ALA A 1 92 ? -24.678 -4.429 17.229 1.00 12.33 92 ALA A C 1
ATOM 712 O O . ALA A 1 92 ? -25.840 -4.145 17.554 1.00 15.58 92 ALA A O 1
ATOM 714 N N . GLY A 1 93 ? -23.665 -4.235 18.042 1.00 11.87 93 GLY A N 1
ATOM 715 C CA . GLY A 1 93 ? -23.848 -3.685 19.363 1.00 12.49 93 GLY A CA 1
ATOM 716 C C . GLY A 1 93 ? -24.108 -2.216 19.448 1.00 11.35 93 GLY A C 1
ATOM 717 O O . GLY A 1 93 ? -24.746 -1.750 20.392 1.00 12.30 93 GLY A O 1
ATOM 718 N N . TYR A 1 94 ? -23.633 -1.463 18.444 1.00 10.15 94 TYR A N 1
ATOM 719 C CA . TYR A 1 94 ? -23.690 -0.011 18.472 1.00 9.99 94 TYR A CA 1
ATOM 720 C C . TYR A 1 94 ? -24.209 0.486 17.154 1.00 9.59 94 TYR A C 1
ATOM 721 O O . TYR A 1 94 ? -23.623 1.355 16.489 1.00 10.47 94 TYR A O 1
ATOM 730 N N . ALA A 1 95 ? -25.375 -0.032 16.774 1.00 10.44 95 ALA A N 1
ATOM 731 C CA . ALA A 1 95 ? -25.945 0.271 15.451 1.00 10.71 95 ALA A CA 1
ATOM 732 C C . ALA A 1 95 ? -26.263 1.710 15.216 1.00 10.26 95 ALA A C 1
ATOM 733 O O . ALA A 1 95 ? -26.330 2.128 14.053 1.00 10.88 95 ALA A O 1
ATOM 735 N N . ASP A 1 96 ? -26.511 2.470 16.270 1.00 10.12 96 ASP A N 1
ATOM 736 C CA . ASP A 1 96 ? -26.837 3.873 16.139 1.00 10.72 96 ASP A CA 1
ATOM 737 C C . ASP A 1 96 ? -25.652 4.808 16.084 1.00 10.19 96 ASP A C 1
ATOM 738 O O . ASP A 1 96 ? -25.807 5.985 15.831 1.00 11.33 96 ASP A O 1
ATOM 743 N N . ASN A 1 97 ? -24.449 4.270 16.363 1.00 9.59 97 ASN A N 1
ATOM 744 C CA . ASN A 1 97 ? -23.224 5.072 16.520 1.00 9.64 97 ASN A CA 1
ATOM 745 C C . ASN A 1 97 ? -22.079 4.381 15.808 1.00 8.94 97 ASN A C 1
ATOM 746 O O . ASN A 1 97 ? -20.918 4.556 16.221 1.00 8.95 97 ASN A O 1
ATOM 751 N N . PHE A 1 98 ? -22.362 3.643 14.753 1.00 8.75 98 PHE A N 1
ATOM 752 C CA . PHE A 1 98 ? -21.341 2.776 14.160 1.00 8.67 98 PHE A CA 1
ATOM 753 C C . PHE A 1 98 ? -20.300 3.648 13.487 1.00 8.20 98 PHE A C 1
ATOM 754 O O . PHE A 1 98 ? -20.649 4.408 12.559 1.00 9.59 98 PHE A O 1
ATOM 762 N N . GLN A 1 99 ? -19.065 3.590 13.939 1.00 7.75 99 GLN A N 1
ATOM 763 C CA . GLN A 1 99 ? -17.949 4.338 13.323 1.00 8.22 99 GLN A CA 1
ATOM 764 C C . GLN A 1 99 ? -18.102 5.819 13.446 1.00 8.21 99 GLN A C 1
ATOM 765 O O . GLN A 1 99 ? -17.503 6.593 12.662 1.00 9.46 99 GLN A O 1
ATOM 771 N N . ASP A 1 100 ? -18.827 6.318 14.455 1.00 8.25 100 ASP A N 1
ATOM 772 C CA . ASP A 1 100 ? -18.942 7.739 14.592 1.00 8.45 100 ASP A CA 1
ATOM 773 C C . ASP A 1 100 ? -17.583 8.422 14.695 1.00 8.32 100 ASP A C 1
ATOM 774 O O . ASP A 1 100 ? -17.448 9.576 14.241 1.00 9.23 100 ASP A O 1
ATOM 779 N N . ALA A 1 101 ? -16.597 7.809 15.352 1.00 8.36 101 ALA A N 1
ATOM 780 C CA . ALA A 1 101 ? -15.326 8.505 15.628 1.00 8.71 101 ALA A CA 1
ATOM 781 C C . ALA A 1 101 ? -14.635 8.992 14.363 1.00 8.84 101 ALA A C 1
ATOM 782 O O . ALA A 1 101 ? -14.136 10.128 14.354 1.00 9.08 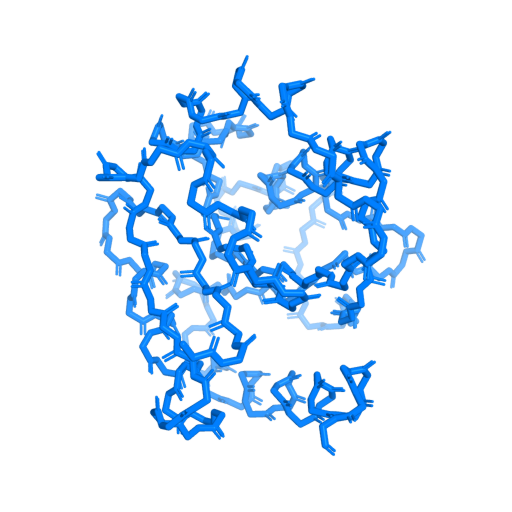101 ALA A O 1
ATOM 784 N N . ILE A 1 102 ? -14.554 8.192 13.310 1.00 9.12 102 ILE A N 1
ATOM 785 C CA . ILE A 1 102 ? -13.891 8.712 12.110 1.00 9.35 102 ILE A CA 1
ATOM 786 C C . ILE A 1 102 ? -14.680 9.826 11.459 1.00 9.23 102 ILE A C 1
ATOM 787 O O . ILE A 1 102 ? -14.105 10.707 10.828 1.00 9.68 102 ILE A O 1
ATOM 792 N N . GLY A 1 103 ? -16.004 9.815 11.598 1.00 9.17 103 GLY A N 1
ATOM 793 C CA . GLY A 1 103 ? -16.788 10.946 11.129 1.00 9.65 103 GLY A CA 1
ATOM 794 C C . GLY A 1 103 ? -16.498 12.219 11.874 1.00 9.23 103 GLY A C 1
ATOM 795 O O . GLY A 1 103 ? -16.365 13.284 11.292 1.00 10.70 103 GLY A O 1
ATOM 796 N N . ILE A 1 104 ? -16.368 12.111 13.185 1.00 8.99 104 ILE A N 1
ATOM 797 C CA . ILE A 1 104 ? -16.053 13.264 14.030 1.00 9.68 104 ILE A CA 1
ATOM 798 C C . ILE A 1 104 ? -14.671 13.772 13.671 1.00 9.83 104 ILE A C 1
ATOM 799 O O . ILE A 1 104 ? -14.464 15.009 13.521 1.00 9.85 104 ILE A O 1
ATOM 804 N N . LEU A 1 105 ? -13.684 12.887 13.537 1.00 9.07 105 LEU A N 1
ATOM 805 C CA . LEU A 1 105 ? -12.326 13.335 13.191 1.00 9.33 105 LEU A CA 1
ATOM 806 C C . LEU A 1 105 ? -12.270 13.936 11.805 1.00 9.21 105 LEU A C 1
ATOM 807 O O . LEU A 1 105 ? -11.602 14.988 11.629 1.00 10.14 105 LEU A O 1
ATOM 812 N N . GLU A 1 106 ? -12.954 13.370 10.828 1.00 9.06 106 GLU A N 1
ATOM 813 C CA . GLU A 1 106 ? -12.886 13.926 9.493 1.00 9.74 106 GLU A CA 1
ATOM 814 C C . GLU A 1 106 ? -13.544 15.286 9.422 1.00 10.37 106 GLU A C 1
ATOM 815 O O . GLU A 1 106 ? -13.091 16.178 8.681 1.00 10.51 106 GLU A O 1
ATOM 821 N N . GLU A 1 107 ? -14.649 15.461 10.129 1.00 10.17 107 GLU A N 1
ATOM 822 C CA . GLU A 1 107 ? -15.274 16.776 10.125 1.00 11.94 107 GLU A CA 1
ATOM 823 C C . GLU A 1 107 ? -14.279 17.827 10.625 1.00 11.51 107 GLU A C 1
ATOM 824 O O . GLU A 1 107 ? -14.144 18.906 10.015 1.00 12.72 107 GLU A O 1
ATOM 830 N N . LYS A 1 108 ? -13.589 17.544 11.708 1.00 10.86 108 LYS A N 1
ATOM 831 C CA . LYS A 1 108 ? -12.641 18.502 12.271 1.00 11.78 108 LYS A CA 1
ATOM 832 C C . LYS A 1 108 ? -11.457 18.742 11.344 1.00 11.47 108 LYS A C 1
ATOM 833 O O . LYS A 1 108 ? -11.103 19.881 11.064 1.00 12.44 108 LYS A O 1
ATOM 839 N N . ILE A 1 109 ? -10.821 17.682 10.869 1.00 10.78 109 ILE A N 1
ATOM 840 C CA . ILE A 1 109 ? -9.596 17.834 10.086 1.00 10.57 109 ILE A CA 1
ATOM 841 C C . ILE A 1 109 ? -9.937 18.466 8.745 1.00 10.71 109 ILE A C 1
ATOM 842 O O . ILE A 1 109 ? -9.155 19.307 8.258 1.00 11.49 109 ILE A O 1
ATOM 847 N N . SER A 1 110 ? -11.073 18.154 8.138 1.00 10.72 110 SER A N 1
ATOM 848 C CA A SER A 1 110 ? -11.413 18.827 6.892 0.50 11.41 110 SER A CA 1
ATOM 849 C CA B SER A 1 110 ? -11.491 18.827 6.914 0.50 11.69 110 SER A CA 1
ATOM 850 C C . SER A 1 110 ? -11.711 20.315 7.111 1.00 12.87 110 SER A C 1
ATOM 851 O O . SER A 1 110 ? -11.310 21.130 6.273 1.00 14.42 110 SER A O 1
ATOM 856 N N . GLN A 1 111 ? -12.327 20.669 8.199 1.00 13.62 111 GLN A N 1
ATOM 857 C CA . GLN A 1 111 ? -12.538 22.090 8.508 1.00 15.90 111 GLN A CA 1
ATOM 858 C C . GLN A 1 111 ? -11.227 22.791 8.800 1.00 17.02 111 GLN A C 1
ATOM 859 O O . GLN A 1 111 ? -11.121 24.023 8.577 1.00 18.50 111 GLN A O 1
ATOM 865 N N . ARG A 1 112 ? -10.215 22.075 9.263 1.00 15.79 112 ARG A N 1
ATOM 866 C CA . ARG A 1 112 ? -8.850 22.598 9.435 1.00 16.33 112 ARG A CA 1
ATOM 867 C C . ARG A 1 112 ? -7.993 22.481 8.156 1.00 15.64 112 ARG A C 1
ATOM 868 O O . ARG A 1 112 ? -6.767 22.752 8.191 1.00 16.69 112 ARG A O 1
ATOM 876 N N . GLY A 1 113 ? -8.614 22.141 7.038 1.00 14.35 113 GLY A N 1
ATOM 877 C CA . GLY A 1 113 ? -8.023 22.218 5.751 1.00 13.97 113 GLY A CA 1
ATOM 878 C C . GLY A 1 113 ? -7.638 20.930 5.035 1.00 13.49 113 GLY A C 1
ATOM 879 O O . GLY A 1 113 ? -7.158 20.972 3.930 1.00 14.49 113 GLY A O 1
ATOM 880 N N . GLY A 1 114 ? -7.784 19.784 5.706 1.00 12.14 114 GLY A N 1
ATOM 881 C CA . GLY A 1 114 ? -7.356 18.501 5.123 1.00 11.78 114 GLY A CA 1
ATOM 882 C C . GLY A 1 114 ? -8.318 18.030 4.044 1.00 11.82 114 GLY A C 1
ATOM 883 O O . GLY A 1 114 ? -9.525 18.167 4.208 1.00 15.18 114 GLY A O 1
ATOM 884 N N . LYS A 1 115 ? -7.810 17.456 2.966 1.00 10.98 115 LYS A N 1
ATOM 885 C CA . LYS A 1 115 ? -8.677 16.926 1.897 1.00 10.15 115 LYS A CA 1
ATOM 886 C C . LYS A 1 115 ? -8.837 15.436 2.093 1.00 9.62 115 LYS A C 1
ATOM 887 O O . LYS A 1 115 ? -7.834 14.700 2.039 1.00 9.56 115 LYS A O 1
ATOM 893 N N . THR A 1 116 ? -10.068 15.016 2.270 1.00 9.03 116 THR A N 1
ATOM 894 C CA . THR A 1 116 ? -10.345 13.564 2.461 1.00 8.28 116 THR A CA 1
ATOM 895 C C . THR A 1 116 ? -10.192 12.820 1.175 1.00 8.63 116 THR A C 1
ATOM 896 O O . THR A 1 116 ? -10.767 13.214 0.137 1.00 9.41 116 THR A O 1
ATOM 900 N N . VAL A 1 117 ? -9.494 11.702 1.241 1.00 8.41 117 VAL A N 1
ATOM 901 C CA . VAL A 1 117 ? -9.439 10.717 0.188 1.00 8.58 117 VAL A CA 1
ATOM 902 C C . VAL A 1 117 ? -9.781 9.367 0.809 1.00 8.52 117 VAL A C 1
ATOM 903 O O . VAL A 1 117 ? -9.662 9.188 2.016 1.00 9.76 117 VAL A O 1
ATOM 907 N N . GLY A 1 118 ? -10.180 8.404 -0.004 1.00 8.88 118 GLY A N 1
ATOM 908 C CA . GLY A 1 118 ? -10.434 7.050 0.485 1.00 9.33 118 GLY A CA 1
ATOM 909 C C . GLY A 1 118 ? -11.851 6.780 0.935 1.00 8.87 118 GLY A C 1
ATOM 910 O O . GLY A 1 118 ? -12.064 5.900 1.776 1.00 9.34 118 GLY A O 1
ATOM 911 N N . TYR A 1 119 ? -12.836 7.416 0.327 1.00 9.08 119 TYR A N 1
ATOM 912 C CA . TYR A 1 119 ? -14.226 7.130 0.634 1.00 9.18 119 TYR A CA 1
ATOM 913 C C . TYR A 1 119 ? -14.546 5.661 0.326 1.00 8.93 119 TYR A C 1
ATOM 914 O O . TYR A 1 119 ? -13.934 5.054 -0.565 1.00 10.97 119 TYR A O 1
ATOM 923 N N . TRP A 1 120 ? -15.486 5.092 1.067 1.00 8.64 120 TRP A N 1
ATOM 924 C CA . TRP A 1 120 ? -15.681 3.652 1.105 1.00 9.22 120 TRP A CA 1
ATOM 925 C C . TRP A 1 120 ? -17.154 3.316 0.999 1.00 9.32 120 TRP A C 1
ATOM 926 O O . TRP A 1 120 ? -17.968 3.898 1.652 1.00 10.18 120 TRP A O 1
ATOM 937 N N . SER A 1 121 ? -17.488 2.315 0.180 1.00 10.71 121 SER A N 1
ATOM 938 C CA . SER A 1 121 ? -18.894 1.897 0.014 1.00 12.26 121 SER A CA 1
ATOM 939 C C . SER A 1 121 ? -19.519 1.389 1.305 1.00 11.53 121 SER A C 1
ATOM 940 O O . SER A 1 121 ? -18.869 0.718 2.125 1.00 11.33 121 SER A O 1
ATOM 943 N N . THR A 1 122 ? -20.804 1.684 1.462 1.00 12.06 122 THR A N 1
ATOM 944 C CA . THR A 1 122 ? -21.587 1.114 2.560 1.00 12.72 122 THR A CA 1
ATOM 945 C C . THR A 1 122 ? -22.092 -0.300 2.305 1.00 12.86 122 THR A C 1
ATOM 946 O O . THR A 1 122 ? -22.712 -0.884 3.177 1.00 12.47 122 THR A O 1
ATOM 950 N N . ASP A 1 123 ? -21.817 -0.863 1.148 1.00 13.32 123 ASP A N 1
ATOM 951 C CA . ASP A 1 123 ? -22.234 -2.244 0.883 1.00 13.89 123 ASP A CA 1
ATOM 952 C C . ASP A 1 123 ? -21.631 -3.227 1.873 1.00 14.09 123 ASP A C 1
ATOM 953 O O . ASP A 1 123 ? -20.440 -3.188 2.127 1.00 14.34 123 ASP A O 1
ATOM 958 N N . GLY A 1 124 ? -22.447 -4.129 2.393 1.00 13.54 124 GLY A N 1
ATOM 959 C CA . GLY A 1 124 ? -21.956 -5.198 3.246 1.00 14.58 124 GLY A CA 1
ATOM 960 C C . GLY A 1 124 ? -21.938 -4.906 4.726 1.00 13.23 124 GLY A C 1
ATOM 961 O O . GLY A 1 124 ? -21.364 -5.679 5.493 1.00 14.98 124 GLY A O 1
ATOM 962 N N . TYR A 1 125 ? -22.528 -3.793 5.135 1.00 11.66 125 TYR A N 1
ATOM 963 C CA . TYR A 1 125 ? -22.685 -3.434 6.524 1.00 11.19 125 TYR A CA 1
ATOM 964 C C . TYR A 1 125 ? -24.162 -3.268 6.844 1.00 12.11 125 TYR A C 1
ATOM 965 O O . TYR A 1 125 ? -24.954 -2.866 5.953 1.00 14.98 125 TYR A O 1
ATOM 974 N N . LYS A 1 126 ? -24.540 -3.520 8.075 1.00 11.32 126 LYS A N 1
ATOM 975 C CA . LYS A 1 126 ? -25.913 -3.368 8.565 1.00 12.35 126 LYS A CA 1
ATOM 976 C C . LYS A 1 126 ? -25.847 -2.555 9.829 1.00 11.71 126 LYS A C 1
ATOM 977 O O . LYS A 1 126 ? -25.275 -2.986 10.831 1.00 12.22 126 LYS A O 1
ATOM 983 N N . PHE A 1 127 ? -26.392 -1.356 9.770 1.00 11.23 127 PHE A N 1
ATOM 984 C CA . PHE A 1 127 ? -26.315 -0.435 10.882 1.00 11.51 127 PHE A CA 1
ATOM 985 C C . PHE A 1 127 ? -27.446 0.590 10.740 1.00 10.67 127 PHE A C 1
ATOM 986 O O . PHE A 1 127 ? -28.027 0.717 9.648 1.00 12.59 127 PHE A O 1
ATOM 994 N N . ASN A 1 128 ? -27.730 1.312 11.802 1.00 10.69 128 ASN A N 1
ATOM 995 C CA . ASN A 1 128 ? -28.843 2.275 11.776 1.00 10.69 128 ASN A CA 1
ATOM 996 C C . ASN A 1 128 ? -28.412 3.683 11.468 1.00 11.02 128 ASN A C 1
ATOM 997 O O . ASN A 1 128 ? -29.070 4.361 10.639 1.00 11.43 128 ASN A O 1
ATOM 1002 N N . ASP A 1 129 ? -27.320 4.166 12.093 1.00 10.31 129 ASP A N 1
ATOM 1003 C CA . ASP A 1 129 ? -26.850 5.509 11.846 1.00 11.45 129 ASP A CA 1
ATOM 1004 C C . ASP A 1 129 ? -25.333 5.545 12.092 1.00 10.13 129 ASP A C 1
ATOM 1005 O O . ASP A 1 129 ? -24.778 4.692 12.832 1.00 10.30 129 ASP A O 1
ATOM 1010 N N . SER A 1 130 ? -24.702 6.536 11.486 1.00 10.17 130 SER A N 1
ATOM 1011 C CA . SER A 1 130 ? -23.258 6.737 11.639 1.00 10.12 130 SER A CA 1
ATOM 1012 C C . SER A 1 130 ? -22.860 8.147 11.292 1.00 9.56 130 SER A C 1
ATOM 1013 O O . SER A 1 130 ? -23.238 8.633 10.183 1.00 10.69 130 SER A O 1
ATOM 1016 N N . LYS A 1 131 ? -22.054 8.765 12.105 1.00 9.78 131 LYS A N 1
ATOM 1017 C CA . LYS A 1 131 ? -21.500 10.070 11.772 1.00 10.23 131 LYS A CA 1
ATOM 1018 C C . LYS A 1 131 ? -20.442 9.966 10.679 1.00 10.18 131 LYS A C 1
ATOM 1019 O O . LYS A 1 131 ? -20.000 11.014 10.171 1.00 11.34 131 LYS A O 1
ATOM 1025 N N . ALA A 1 132 ? -20.014 8.760 10.329 1.00 9.35 132 ALA A N 1
ATOM 1026 C CA . ALA A 1 132 ? -19.068 8.552 9.244 1.00 9.54 132 ALA A CA 1
ATOM 1027 C C . ALA A 1 132 ? -19.748 8.508 7.878 1.00 9.18 132 ALA A C 1
ATOM 1028 O O . ALA A 1 132 ? -19.073 8.438 6.861 1.00 9.87 132 ALA A O 1
ATOM 1030 N N . LEU A 1 133 ? -21.081 8.493 7.850 1.00 9.81 133 LEU A N 1
ATOM 1031 C CA . LEU A 1 133 ? -21.817 8.513 6.577 1.00 11.18 133 LEU A CA 1
ATOM 1032 C C . LEU A 1 133 ? -21.709 9.858 5.905 1.00 12.37 133 LEU A C 1
ATOM 1033 O O . LEU A 1 133 ? -21.749 10.941 6.516 1.00 14.86 133 LEU A O 1
ATOM 1038 N N . ARG A 1 134 ? -21.525 9.785 4.600 1.00 13.11 134 ARG A N 1
ATOM 1039 C CA . ARG A 1 134 ? -21.425 10.971 3.754 1.00 16.71 134 ARG A CA 1
ATOM 1040 C C . ARG A 1 134 ? -22.322 10.650 2.580 1.00 16.77 134 ARG A C 1
ATOM 1041 O O . ARG A 1 134 ? -21.810 10.158 1.666 1.00 17.86 134 ARG A O 1
ATOM 1049 N N . ASN A 1 135 ? -23.639 10.815 2.658 1.00 19.89 135 ASN A N 1
ATOM 1050 C CA . ASN A 1 135 ? -24.530 10.493 1.508 1.00 17.30 135 ASN A CA 1
ATOM 1051 C C . ASN A 1 135 ? -24.279 9.111 0.808 1.00 18.11 135 ASN A C 1
ATOM 1052 O O . ASN A 1 135 ? -23.904 9.022 -0.332 1.00 17.99 135 ASN A O 1
ATOM 1057 N N . GLY A 1 136 ? -24.479 7.991 1.513 1.00 20.52 136 GLY A N 1
ATOM 1058 C CA . GLY A 1 136 ? -24.306 6.679 0.881 1.00 18.73 136 GLY A CA 1
ATOM 1059 C C . GLY A 1 136 ? -22.868 6.117 0.712 1.00 21.18 136 GLY A C 1
ATOM 1060 O O . GLY A 1 136 ? -22.637 5.167 -0.003 1.00 24.57 136 GLY A O 1
ATOM 1061 N N . LYS A 1 137 ? -21.870 6.784 1.280 1.00 17.62 137 LYS A N 1
ATOM 1062 C CA . LYS A 1 137 ? -20.459 6.334 1.363 1.00 13.68 137 LYS A CA 1
ATOM 1063 C C . LYS A 1 137 ? -20.067 6.622 2.762 1.00 11.85 137 LYS A C 1
ATOM 1064 O O . LYS A 1 137 ? -20.539 7.585 3.370 1.00 15.55 137 LYS A O 1
ATOM 1070 N N . PHE A 1 138 ? -19.107 5.859 3.273 1.00 10.04 138 PHE A N 1
ATOM 1071 C CA . PHE A 1 138 ? -18.397 6.214 4.470 1.00 9.60 138 PHE A CA 1
ATOM 1072 C C . PHE A 1 138 ? -17.215 7.109 4.118 1.00 8.90 138 PHE A C 1
ATOM 1073 O O . PHE A 1 138 ? -16.635 6.995 3.045 1.00 9.41 138 PHE A O 1
ATOM 1081 N N . VAL A 1 139 ? -16.852 7.954 5.058 1.00 9.36 139 VAL A N 1
ATOM 1082 C CA . VAL A 1 139 ? -15.711 8.867 4.906 1.00 10.08 139 VAL A CA 1
ATOM 1083 C C . VAL A 1 139 ? -14.378 8.154 4.840 1.00 8.95 139 VAL A C 1
ATOM 1084 O O . VAL A 1 139 ? -13.392 8.738 4.422 1.00 10.33 139 VAL A O 1
ATOM 1088 N N . GLY A 1 140 ? -14.319 6.877 5.246 1.00 8.66 140 GLY A N 1
ATOM 1089 C CA . GLY A 1 140 ? -13.119 6.077 5.109 1.00 8.36 140 GLY A CA 1
ATOM 1090 C C . GLY A 1 140 ? -13.424 4.603 5.359 1.00 7.59 140 GLY A C 1
ATOM 1091 O O . GLY A 1 140 ? -14.602 4.207 5.442 1.00 8.42 140 GLY A O 1
ATOM 1092 N N . LEU A 1 141 ? -12.388 3.801 5.418 1.00 7.64 141 LEU A N 1
ATOM 1093 C CA . LEU A 1 141 ? -12.516 2.372 5.572 1.00 7.61 141 LEU A CA 1
ATOM 1094 C C . LEU A 1 141 ? -13.082 2.042 6.922 1.00 8.09 141 LEU A C 1
ATOM 1095 O O . LEU A 1 141 ? -12.571 2.441 7.952 1.00 9.58 141 LEU A O 1
ATOM 1100 N N . VAL A 1 142 ? -14.143 1.234 6.919 1.00 8.33 142 VAL A N 1
ATOM 1101 C CA . VAL A 1 142 ? -14.749 0.799 8.162 1.00 9.38 142 VAL A CA 1
ATOM 1102 C C . VAL A 1 142 ? -14.608 -0.716 8.289 1.00 9.12 142 VAL A C 1
ATOM 1103 O O . VAL A 1 142 ? -14.928 -1.503 7.392 1.00 10.51 142 VAL A O 1
ATOM 1107 N N . LEU A 1 143 ? -13.985 -1.113 9.376 1.00 8.94 143 LEU A N 1
ATOM 1108 C CA . LEU A 1 143 ? -13.739 -2.515 9.697 1.00 9.24 143 LEU A CA 1
ATOM 1109 C C . LEU A 1 143 ? -14.539 -2.896 10.920 1.00 9.39 143 LEU A C 1
ATOM 1110 O O . LEU A 1 143 ? -14.777 -2.084 11.815 1.00 9.67 143 LEU A O 1
ATOM 1115 N N . ASP A 1 144 ? -14.924 -4.171 10.982 1.00 9.34 144 ASP A N 1
ATOM 1116 C CA . ASP A 1 144 ? -15.629 -4.654 12.149 1.00 9.77 144 ASP A CA 1
ATOM 1117 C C . ASP A 1 144 ? -15.013 -6.002 12.500 1.00 10.05 144 ASP A C 1
ATOM 1118 O O . ASP A 1 144 ? -15.278 -7.031 11.878 1.00 10.89 144 ASP A O 1
ATOM 1123 N N . GLU A 1 145 ? -14.086 -5.958 13.449 1.00 10.87 145 GLU A N 1
ATOM 1124 C CA . GLU A 1 145 ? -13.397 -7.170 13.933 1.00 13.10 145 GLU A CA 1
ATOM 1125 C C . GLU A 1 145 ? -14.272 -7.978 14.851 1.00 13.85 145 GLU A C 1
ATOM 1126 O O . GLU A 1 145 ? -14.006 -9.180 15.065 1.00 18.20 145 GLU A O 1
ATOM 1132 N N . ASP A 1 146 ? -15.296 -7.383 15.421 1.00 12.93 146 ASP A N 1
ATOM 1133 C CA . ASP A 1 146 ? -16.200 -8.100 16.318 1.00 13.71 146 ASP A CA 1
ATOM 1134 C C . ASP A 1 146 ? -17.164 -8.991 15.572 1.00 13.69 146 ASP A C 1
ATOM 1135 O O . ASP A 1 146 ? -17.500 -10.096 16.083 1.00 16.75 146 ASP A O 1
ATOM 1140 N N . ASN A 1 147 ? -17.643 -8.577 14.395 1.00 13.50 147 ASN A N 1
ATOM 1141 C CA . ASN A 1 147 ? -18.669 -9.291 13.649 1.00 13.32 147 ASN A CA 1
ATOM 1142 C C . ASN A 1 147 ? -18.230 -9.734 12.266 1.00 12.87 147 ASN A C 1
ATOM 1143 O O . ASN A 1 147 ? -18.864 -10.631 11.667 1.00 14.61 1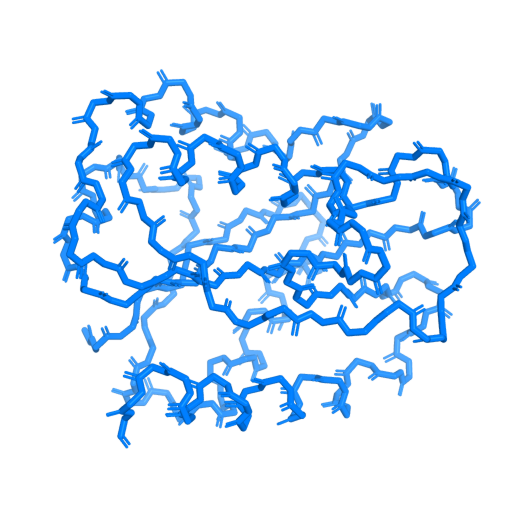47 ASN A O 1
ATOM 1148 N N . GLN A 1 148 ? -17.200 -9.090 11.681 1.00 12.09 148 GLN A N 1
ATOM 1149 C CA . GLN A 1 148 ? -16.805 -9.324 10.277 1.00 11.78 148 GLN A CA 1
ATOM 1150 C C . GLN A 1 148 ? -15.318 -9.455 10.163 1.00 11.78 148 GLN A C 1
ATOM 1151 O O . GLN A 1 148 ? -14.716 -8.981 9.194 1.00 11.11 148 GLN A O 1
ATOM 1157 N N . SER A 1 149 ? -14.675 -10.149 11.118 1.00 12.33 149 SER A N 1
ATOM 1158 C CA . SER A 1 149 ? -13.228 -10.235 11.077 1.00 13.96 149 SER A CA 1
ATOM 1159 C C . SER A 1 149 ? -12.718 -10.979 9.836 1.00 13.60 149 SER A C 1
ATOM 1160 O O . SER A 1 149 ? -11.629 -10.696 9.369 1.00 14.83 149 SER A O 1
ATOM 1163 N N . ASP A 1 150 ? -13.522 -11.908 9.304 1.00 14.14 150 ASP A N 1
ATOM 1164 C CA . ASP A 1 150 ? -13.160 -12.650 8.088 1.00 15.38 150 ASP A CA 1
ATOM 1165 C C . ASP A 1 150 ? -13.086 -11.772 6.840 1.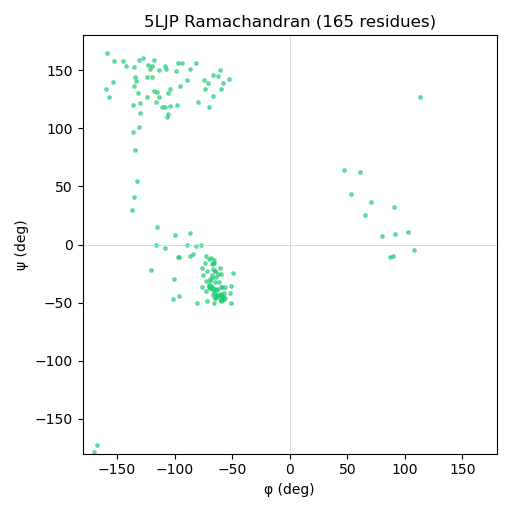00 15.17 150 ASP A C 1
ATOM 1166 O O . ASP A 1 150 ? -12.526 -12.185 5.840 1.00 16.61 150 ASP A O 1
ATOM 1171 N N . LEU A 1 151 ? -13.648 -10.554 6.892 1.00 13.02 151 LEU A N 1
ATOM 1172 C CA . LEU A 1 151 ? -13.647 -9.638 5.754 1.00 12.30 151 LEU A CA 1
ATOM 1173 C C . LEU A 1 151 ? -12.531 -8.608 5.815 1.00 11.78 151 LEU A C 1
ATOM 1174 O O . LEU A 1 151 ? -12.256 -7.944 4.805 1.00 11.80 151 LEU A O 1
ATOM 1179 N N . THR A 1 152 ? -11.845 -8.495 6.937 1.00 10.94 152 THR A N 1
ATOM 1180 C CA . THR A 1 152 ? -10.859 -7.418 7.125 1.00 11.07 152 THR A CA 1
ATOM 1181 C C . THR A 1 152 ? -9.739 -7.422 6.127 1.00 11.63 152 THR A C 1
ATOM 1182 O O . THR A 1 152 ? -9.369 -6.384 5.590 1.00 12.01 152 THR A O 1
ATOM 1186 N N . ASP A 1 153 ? -9.129 -8.576 5.923 1.00 13.29 153 ASP A N 1
ATOM 1187 C CA . ASP A 1 153 ? -7.945 -8.588 5.081 1.00 13.94 153 ASP A CA 1
ATOM 1188 C C . ASP A 1 153 ? -8.234 -8.135 3.666 1.00 12.56 153 ASP A C 1
ATOM 1189 O O . ASP A 1 153 ? -7.477 -7.323 3.109 1.00 12.73 153 ASP A O 1
ATOM 1194 N N . ASP A 1 154 ? -9.336 -8.613 3.079 1.00 12.42 154 ASP A N 1
ATOM 1195 C CA . ASP A 1 154 ? -9.667 -8.196 1.738 1.00 12.27 154 ASP A CA 1
ATOM 1196 C C . ASP A 1 154 ? -10.095 -6.737 1.663 1.00 10.38 154 ASP A C 1
ATOM 1197 O O . ASP A 1 154 ? -9.782 -6.057 0.686 1.00 10.84 154 ASP A O 1
ATOM 1202 N N . ARG A 1 155 ? -10.799 -6.289 2.679 1.00 9.45 155 ARG A N 1
ATOM 1203 C CA . ARG A 1 155 ? -11.146 -4.849 2.746 1.00 8.77 155 ARG A CA 1
ATOM 1204 C C . ARG A 1 155 ? -9.892 -3.968 2.770 1.00 9.13 155 ARG A C 1
ATOM 1205 O O . ARG A 1 155 ? -9.827 -2.994 2.014 1.00 9.00 155 ARG A O 1
ATOM 1213 N N . ILE A 1 156 ? -8.922 -4.314 3.603 1.00 9.04 156 ILE A N 1
ATOM 1214 C CA . ILE A 1 156 ? -7.692 -3.529 3.664 1.00 9.76 156 ILE A CA 1
ATOM 1215 C C . ILE A 1 156 ? -6.969 -3.577 2.320 1.00 9.89 156 ILE A C 1
ATOM 1216 O O . ILE A 1 156 ? -6.477 -2.531 1.846 1.00 10.31 156 ILE A O 1
ATOM 1221 N N . LYS A 1 157 ? -6.884 -4.755 1.690 1.00 9.83 157 LYS A N 1
ATOM 1222 C CA . LYS A 1 157 ? -6.194 -4.794 0.408 1.00 10.65 157 LYS A CA 1
ATOM 1223 C C . LYS A 1 157 ? -6.842 -3.887 -0.609 1.00 9.96 157 LYS A C 1
ATOM 1224 O O . LYS A 1 157 ? -6.127 -3.171 -1.382 1.00 10.56 157 LYS A O 1
ATOM 1230 N N . SER A 1 158 ? -8.144 -3.887 -0.658 1.00 9.20 158 SER A N 1
ATOM 1231 C CA . SER A 1 158 ? -8.845 -3.037 -1.592 1.00 9.58 158 SER A CA 1
ATOM 1232 C C . SER A 1 158 ? -8.648 -1.551 -1.304 1.00 8.53 158 SER A C 1
ATOM 1233 O O . SER A 1 158 ? -8.387 -0.764 -2.184 1.00 9.67 158 SER A O 1
ATOM 1236 N N . TRP A 1 159 ? -8.780 -1.182 -0.031 1.00 8.25 159 TRP A N 1
ATOM 1237 C CA . TRP A 1 159 ? -8.631 0.210 0.360 1.00 8.32 159 TRP A CA 1
ATOM 1238 C C . TRP A 1 159 ? -7.230 0.731 0.100 1.00 8.30 159 TRP A C 1
ATOM 1239 O O . TRP A 1 159 ? -7.070 1.888 -0.362 1.00 8.91 159 TRP A O 1
ATOM 1250 N N . VAL A 1 160 ? -6.222 -0.023 0.459 1.00 8.32 160 VAL A N 1
ATOM 1251 C CA . VAL A 1 160 ? -4.852 0.437 0.266 1.00 9.11 160 VAL A CA 1
ATOM 1252 C C . VAL A 1 160 ? -4.541 0.632 -1.231 1.00 9.02 160 VAL A C 1
ATOM 1253 O O . VAL A 1 160 ? -3.882 1.600 -1.606 1.00 9.44 160 VAL A O 1
ATOM 1257 N N . ALA A 1 161 ? -5.042 -0.258 -2.089 1.00 9.30 161 ALA A N 1
ATOM 1258 C CA . ALA A 1 161 ? -4.881 -0.045 -3.536 1.00 9.82 161 ALA A CA 1
ATOM 1259 C C . ALA A 1 161 ? -5.492 1.274 -3.954 1.00 9.56 161 ALA A C 1
ATOM 1260 O O . ALA A 1 161 ? -4.876 2.058 -4.670 1.00 9.80 161 ALA A O 1
ATOM 1262 N N . GLN A 1 162 ? -6.706 1.511 -3.505 1.00 9.63 162 GLN A N 1
ATOM 1263 C CA . GLN A 1 162 ? -7.380 2.766 -3.765 1.00 9.84 162 GLN A CA 1
ATOM 1264 C C . GLN A 1 162 ? -6.569 3.963 -3.270 1.00 9.58 162 GLN A C 1
ATOM 1265 O O . GLN A 1 162 ? -6.460 4.967 -3.985 1.00 9.88 162 GLN A O 1
ATOM 1271 N N . LEU A 1 163 ? -6.039 3.903 -2.062 1.00 8.72 163 LEU A N 1
ATOM 1272 C CA . LEU A 1 163 ? -5.249 5.013 -1.510 1.00 8.77 163 LEU A CA 1
ATOM 1273 C C . LEU A 1 163 ? -3.973 5.231 -2.270 1.00 9.48 163 LEU A C 1
ATOM 1274 O O . LEU A 1 163 ? -3.551 6.376 -2.420 1.00 9.78 163 LEU A O 1
ATOM 1279 N N . LYS A 1 164 ? -3.298 4.179 -2.714 1.00 9.30 164 LYS A N 1
ATOM 1280 C CA . LYS A 1 164 ? -2.084 4.405 -3.479 1.00 10.24 164 LYS A CA 1
ATOM 1281 C C . LYS A 1 164 ? -2.394 5.230 -4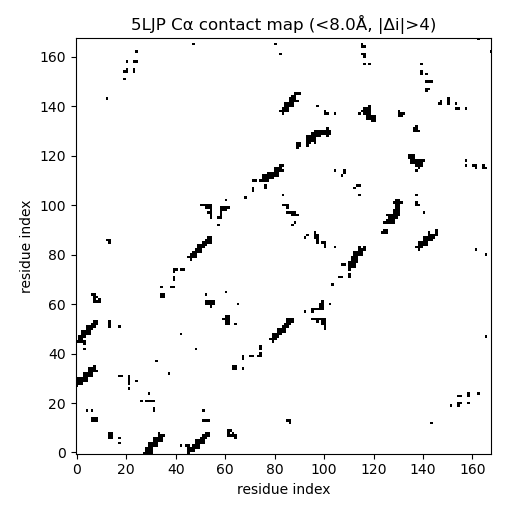.716 1.00 10.45 164 LYS A C 1
ATOM 1282 O O . LYS A 1 164 ? -1.605 6.109 -5.114 1.00 12.49 164 LYS A O 1
ATOM 1288 N N . SER A 1 165 ? -3.552 4.996 -5.317 1.00 10.01 165 SER A N 1
ATOM 1289 C CA . SER A 1 165 ? -3.982 5.816 -6.463 1.00 10.50 165 SER A CA 1
ATOM 1290 C C . SER A 1 165 ? -4.400 7.230 -6.045 1.00 10.77 165 SER A C 1
ATOM 1291 O O . SER A 1 165 ? -3.965 8.234 -6.633 1.00 11.70 165 SER A O 1
ATOM 1294 N N . GLU A 1 166 ? -5.242 7.334 -5.015 1.00 10.69 166 GLU A N 1
ATOM 1295 C CA . GLU A 1 166 ? -5.740 8.634 -4.628 1.00 11.63 166 GLU A CA 1
ATOM 1296 C C . GLU A 1 166 ? -4.698 9.546 -4.022 1.00 11.60 166 GLU A C 1
ATOM 1297 O O . GLU A 1 166 ? -4.824 10.782 -4.168 1.00 13.10 166 GLU A O 1
ATOM 1303 N N . PHE A 1 167 ? -3.712 8.993 -3.335 1.00 10.85 167 PHE A N 1
ATOM 1304 C CA . PHE A 1 167 ? -2.591 9.765 -2.839 1.00 11.72 167 PHE A CA 1
ATOM 1305 C C . PHE A 1 167 ? -1.640 10.160 -3.985 1.00 13.65 167 PHE A C 1
ATOM 1306 O O . PHE A 1 167 ? -0.764 11.017 -3.797 1.00 15.87 167 PHE A O 1
ATOM 1314 N N . GLY A 1 168 ? -1.741 9.528 -5.139 1.00 13.56 168 GLY A N 1
ATOM 1315 C CA . GLY A 1 168 ? -0.841 9.790 -6.264 1.00 15.19 168 GLY A CA 1
ATOM 1316 C C . GLY A 1 168 ? 0.553 9.292 -6.057 1.00 17.24 168 GLY A C 1
ATOM 1317 O O . GLY A 1 168 ? 1.534 9.915 -6.528 1.00 19.81 168 GLY A O 1
ATOM 1318 N N . LEU A 1 169 ? 0.675 8.147 -5.411 1.00 17.72 169 LEU A N 1
ATOM 1319 C CA . LEU A 1 169 ? 1.992 7.571 -5.137 1.00 20.19 169 LEU A CA 1
ATOM 1320 C C . LEU A 1 169 ? 2.676 6.977 -6.370 1.00 22.72 169 LEU A C 1
ATOM 1321 O O . LEU A 1 169 ? 2.015 6.520 -7.307 1.00 27.51 169 LEU A O 1
#

CATH classification: 3.40.50.360

B-factor: mean 14.52, std 6.65, range [6.84, 76.97]

Nearest PDB structures (foldseek):
  5ljp-assembly1_A  TM=1.006E+00  e=3.775E-38  Nostoc sp. PCC 7119
  3esy-assembly1_A  TM=1.001E+00  e=1.699E-36  Nostoc sp. PCC 7119
  2v5v-assembly2_B  TM=1.002E+00  e=7.027E-36  Nostoc sp. PCC 7119
  1obo-assembly2_B  TM=1.001E+00  e=7.027E-36  Nostoc sp. PCC 7119
  1obv-assembly1_A  TM=9.985E-01  e=6.723E-35  Nostoc sp. PCC 7119